Protein AF-A0A1Y3PH38-F1 (afdb_monomer_lite)

Sequence (102 aa):
MSREEKRAFYQRVRKLGYRDFWQAMDELHTRAYQMAAKHYQEAMDIVLTPKQKAAVVAKAEEIRELWDGVSEVSVDTTDVDGHLVDESAVYGVDCRNGRCEF

Organism: NCBI:txid230954

Secondary structure (DSSP, 8-state):
--HHHHHHHHHHHTT--HHHHHHHHHHHHHHHHHHHHHHHHHHHHHHS-HHHHHHHHHHHHHHHHHTS--------S---S-----GGGTTT----TT----

pLDDT: mean 73.31, std 18.51, range [33.19, 93.88]

Radius of gyration: 19.26 Å; chains: 1; bounding box: 34×46×47 Å

Structure (mmCIF, N/CA/C/O backbone):
data_AF-A0A1Y3PH38-F1
#
_entry.id   AF-A0A1Y3PH38-F1
#
loop_
_atom_site.group_PDB
_atom_site.id
_atom_site.type_symbol
_atom_site.label_atom_id
_atom_site.label_alt_id
_atom_site.label_comp_id
_atom_site.label_asym_id
_atom_site.label_entity_id
_atom_site.label_seq_id
_atom_site.pdbx_PDB_ins_code
_atom_site.Cartn_x
_atom_site.Cartn_y
_atom_site.Cartn_z
_atom_site.occupancy
_atom_site.B_iso_or_equiv
_atom_site.auth_seq_id
_atom_site.auth_comp_id
_atom_site.auth_asym_id
_atom_site.auth_atom_id
_atom_site.pdbx_PDB_model_num
ATOM 1 N N . MET A 1 1 ? 8.562 11.669 -0.083 1.00 68.94 1 MET A N 1
ATOM 2 C CA . MET A 1 1 ? 9.535 11.702 -1.194 1.00 68.94 1 MET A CA 1
ATOM 3 C C . MET A 1 1 ? 9.738 13.121 -1.700 1.00 68.94 1 MET A C 1
ATOM 5 O O . MET A 1 1 ? 8.755 13.790 -2.027 1.00 68.94 1 MET A O 1
ATOM 9 N N . SER A 1 2 ? 10.993 13.552 -1.787 1.00 92.06 2 SER A N 1
ATOM 10 C CA . SER A 1 2 ? 11.436 14.803 -2.406 1.00 92.06 2 SER A CA 1
ATOM 11 C C . SER A 1 2 ? 11.256 14.779 -3.933 1.00 92.06 2 SER A C 1
ATOM 13 O O . SER A 1 2 ? 10.971 13.743 -4.541 1.00 92.06 2 SER A O 1
ATOM 15 N N . ARG A 1 3 ? 11.409 15.936 -4.590 1.00 91.50 3 ARG A N 1
ATOM 16 C CA . ARG A 1 3 ? 11.282 16.044 -6.055 1.00 91.50 3 ARG A CA 1
ATOM 17 C C . ARG A 1 3 ? 12.357 15.235 -6.792 1.00 91.50 3 ARG A C 1
ATOM 19 O O . ARG A 1 3 ? 12.073 14.654 -7.838 1.00 91.50 3 ARG A O 1
ATOM 26 N N . GLU A 1 4 ? 13.565 15.192 -6.242 1.00 92.31 4 GLU A N 1
ATOM 27 C CA . GLU A 1 4 ? 14.698 14.450 -6.803 1.00 92.31 4 GLU A CA 1
ATOM 28 C C . GLU A 1 4 ? 14.487 12.942 -6.684 1.00 92.31 4 GLU A C 1
ATOM 30 O O . GLU A 1 4 ? 14.656 12.222 -7.666 1.00 92.31 4 GLU A O 1
ATOM 35 N N . GLU A 1 5 ? 13.994 12.477 -5.534 1.00 87.69 5 GLU A N 1
ATOM 36 C CA . GLU A 1 5 ? 13.649 11.069 -5.311 1.00 87.69 5 GLU A CA 1
ATOM 37 C C . GLU A 1 5 ? 12.558 10.597 -6.275 1.00 87.69 5 GLU A C 1
ATOM 39 O O . GLU A 1 5 ? 12.678 9.529 -6.876 1.00 87.69 5 GLU A O 1
ATOM 44 N N . LYS A 1 6 ? 11.517 11.416 -6.492 1.00 88.94 6 LYS A N 1
ATOM 45 C CA . LYS A 1 6 ? 10.454 11.111 -7.465 1.00 88.94 6 LYS A CA 1
ATOM 46 C C . LYS A 1 6 ? 11.009 10.990 -8.886 1.00 88.94 6 LYS A C 1
ATOM 48 O O . LYS A 1 6 ? 10.630 10.082 -9.624 1.00 88.94 6 LYS A O 1
ATOM 53 N N . ARG A 1 7 ? 11.931 11.879 -9.273 1.00 92.50 7 ARG A N 1
ATOM 54 C CA . ARG A 1 7 ? 12.565 11.854 -10.600 1.00 92.50 7 ARG A CA 1
ATOM 55 C C . ARG A 1 7 ? 13.483 10.642 -10.774 1.00 92.50 7 ARG A C 1
ATOM 57 O O . ARG A 1 7 ? 13.450 10.015 -11.831 1.00 92.50 7 ARG A O 1
ATOM 64 N N . ALA A 1 8 ? 14.275 10.305 -9.759 1.00 91.50 8 ALA A N 1
ATOM 65 C CA . ALA A 1 8 ? 15.155 9.140 -9.773 1.00 91.50 8 ALA A CA 1
ATOM 66 C C . ALA A 1 8 ? 14.358 7.830 -9.846 1.00 91.50 8 ALA A C 1
ATOM 68 O O . ALA A 1 8 ? 14.708 6.937 -10.617 1.00 91.50 8 ALA A O 1
ATOM 69 N N . PHE A 1 9 ? 13.256 7.736 -9.096 1.00 88.50 9 PHE A N 1
ATOM 70 C CA . PHE A 1 9 ? 12.341 6.602 -9.165 1.00 88.50 9 PHE A CA 1
ATOM 71 C C . PHE A 1 9 ? 11.743 6.453 -10.569 1.00 88.50 9 PHE A C 1
ATOM 73 O O . PHE A 1 9 ? 11.881 5.397 -11.180 1.00 88.50 9 PHE A O 1
ATOM 80 N N . TYR A 1 10 ? 11.198 7.534 -11.137 1.00 91.88 10 TYR A N 1
ATOM 81 C CA . TYR A 1 10 ? 10.656 7.533 -12.500 1.00 91.88 10 TYR A CA 1
ATOM 82 C C . TYR A 1 10 ? 11.671 7.048 -13.547 1.00 91.88 10 TYR A C 1
ATOM 84 O O . TYR A 1 10 ? 11.356 6.217 -14.397 1.00 91.88 10 TYR A O 1
ATOM 92 N N . GLN A 1 11 ? 12.915 7.531 -13.476 1.0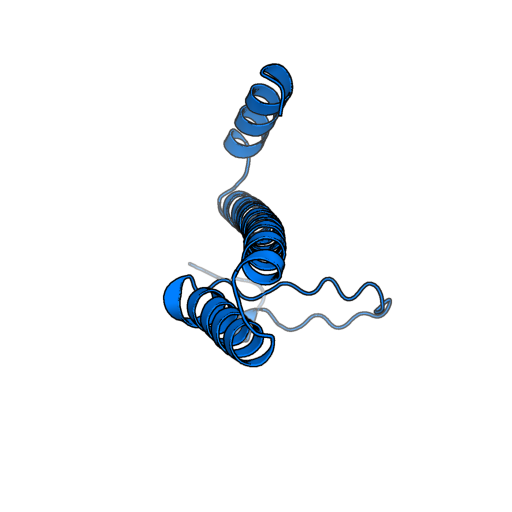0 93.88 11 GLN A N 1
ATOM 93 C CA . GLN A 1 11 ? 13.967 7.102 -14.401 1.00 93.88 11 GLN A CA 1
ATOM 94 C C . GLN A 1 11 ? 14.331 5.624 -14.252 1.00 93.88 11 GLN A C 1
ATOM 96 O O . GLN A 1 11 ? 14.689 4.997 -15.247 1.00 93.88 11 GLN A O 1
ATOM 101 N N . ARG A 1 12 ? 14.268 5.089 -13.029 1.00 90.69 12 ARG A N 1
ATOM 102 C CA . ARG A 1 12 ? 14.541 3.680 -12.739 1.00 90.69 12 ARG A CA 1
ATOM 103 C C . ARG A 1 12 ? 13.450 2.797 -13.331 1.00 90.69 12 ARG A C 1
ATOM 105 O O . ARG A 1 12 ? 13.768 1.927 -14.129 1.00 90.69 12 ARG A O 1
ATOM 112 N N . VAL A 1 13 ? 12.187 3.108 -13.034 1.00 91.25 13 VAL A N 1
ATOM 113 C CA . VAL A 1 13 ? 11.012 2.368 -13.521 1.00 91.25 13 VAL A CA 1
ATOM 114 C C . VAL A 1 13 ? 10.969 2.323 -15.049 1.00 91.25 13 VAL A C 1
ATOM 116 O O . VAL A 1 13 ? 10.744 1.270 -15.628 1.00 91.25 13 VAL A O 1
ATOM 119 N N . ARG A 1 14 ? 11.286 3.436 -15.726 1.00 92.88 14 ARG A N 1
ATOM 120 C CA . ARG A 1 14 ? 11.275 3.507 -17.199 1.00 92.88 14 ARG A CA 1
ATOM 121 C C . ARG A 1 14 ? 12.307 2.600 -17.885 1.00 92.88 14 ARG A C 1
ATOM 123 O O . ARG A 1 14 ? 12.218 2.391 -19.089 1.00 92.88 14 ARG A O 1
ATOM 130 N N . LYS A 1 15 ? 13.333 2.146 -17.163 1.00 93.06 15 LYS A N 1
ATOM 131 C CA . LYS A 1 15 ? 14.391 1.277 -17.698 1.00 93.06 15 LYS A CA 1
ATOM 132 C C . LYS A 1 15 ? 14.147 -0.205 -17.405 1.00 93.06 15 LYS A C 1
ATOM 134 O O . LYS A 1 15 ? 14.935 -1.021 -17.870 1.00 93.06 15 LYS A O 1
ATOM 139 N N . LEU A 1 16 ? 13.122 -0.537 -16.622 1.00 91.94 16 LEU A N 1
ATOM 140 C CA . LEU A 1 16 ? 12.817 -1.916 -16.256 1.00 91.94 16 LEU A CA 1
ATOM 141 C C . LEU A 1 16 ? 12.225 -2.672 -17.448 1.00 91.94 16 LEU A C 1
ATOM 143 O O . LEU A 1 16 ? 11.476 -2.108 -18.248 1.00 91.94 16 LEU A O 1
ATOM 147 N N . GLY A 1 17 ? 12.564 -3.957 -17.550 1.00 91.50 17 GLY A N 1
ATOM 148 C CA . GLY A 1 17 ? 11.834 -4.886 -18.406 1.00 91.50 17 GLY A CA 1
ATOM 149 C C . GLY A 1 17 ? 10.439 -5.166 -17.841 1.00 91.50 17 GLY A C 1
ATOM 150 O O . GLY A 1 17 ? 10.142 -4.821 -16.701 1.00 91.50 17 GLY A O 1
ATOM 151 N N . TYR A 1 18 ? 9.579 -5.817 -18.626 1.00 89.75 18 TYR A N 1
ATOM 152 C CA . TYR A 1 18 ? 8.186 -6.085 -18.244 1.00 89.75 18 TYR A CA 1
ATOM 153 C C . TYR A 1 18 ? 8.049 -6.798 -16.886 1.00 89.75 18 TYR A C 1
ATOM 155 O O . TYR A 1 18 ? 7.264 -6.368 -16.046 1.00 89.75 18 TYR A O 1
ATOM 163 N N . ARG A 1 19 ? 8.844 -7.851 -16.648 1.00 90.12 19 ARG A N 1
ATOM 164 C CA . ARG A 1 19 ? 8.805 -8.617 -15.392 1.00 90.12 19 ARG A CA 1
ATOM 165 C C . ARG A 1 19 ? 9.248 -7.774 -14.197 1.00 90.12 19 ARG A C 1
ATOM 167 O O . ARG A 1 19 ? 8.531 -7.683 -13.208 1.00 90.12 19 ARG A O 1
ATOM 174 N N . ASP A 1 20 ? 10.396 -7.115 -14.323 1.00 88.19 20 ASP A N 1
ATOM 175 C CA . ASP A 1 20 ? 10.969 -6.313 -13.238 1.00 88.19 20 ASP A CA 1
ATOM 176 C C . ASP A 1 20 ? 10.103 -5.081 -12.929 1.00 88.19 20 ASP A C 1
ATOM 178 O O . ASP A 1 20 ? 10.058 -4.615 -11.792 1.00 88.19 20 ASP A O 1
ATOM 182 N N . PHE A 1 21 ? 9.392 -4.554 -13.933 1.00 90.12 21 PHE A N 1
ATOM 183 C CA . PHE A 1 21 ? 8.410 -3.490 -13.749 1.00 90.12 21 PHE A CA 1
ATOM 184 C C . PHE A 1 21 ? 7.277 -3.941 -12.829 1.00 90.12 21 PHE A C 1
ATOM 186 O O . PHE A 1 21 ? 6.998 -3.257 -11.847 1.00 90.12 21 PHE A O 1
ATOM 193 N N . TRP A 1 22 ? 6.649 -5.081 -13.125 1.00 86.88 22 TRP A N 1
ATOM 194 C CA . TRP A 1 22 ? 5.540 -5.580 -12.314 1.00 86.88 22 TRP A CA 1
ATOM 195 C C . TRP A 1 22 ? 5.989 -5.961 -10.908 1.00 86.88 22 TRP A C 1
ATOM 197 O O . TRP A 1 22 ? 5.353 -5.528 -9.957 1.00 86.88 22 TRP A O 1
ATOM 207 N N . GLN A 1 23 ? 7.157 -6.588 -10.756 1.00 86.38 23 GLN A N 1
ATOM 208 C CA . GLN A 1 23 ? 7.734 -6.842 -9.434 1.00 86.38 23 GLN A CA 1
ATOM 209 C C . GLN A 1 23 ? 7.939 -5.546 -8.627 1.00 86.38 23 GLN A C 1
ATOM 211 O O . GLN A 1 23 ? 7.571 -5.464 -7.456 1.00 86.38 23 GLN A O 1
ATOM 216 N N . ALA A 1 24 ? 8.478 -4.493 -9.252 1.00 86.25 24 ALA A N 1
ATOM 217 C CA . ALA A 1 24 ? 8.639 -3.198 -8.592 1.00 86.25 24 ALA A CA 1
ATOM 218 C C . ALA A 1 24 ? 7.292 -2.544 -8.233 1.00 86.25 24 ALA A C 1
ATOM 220 O O . ALA A 1 24 ? 7.203 -1.817 -7.238 1.00 86.25 24 ALA A O 1
ATOM 221 N N . MET A 1 25 ? 6.246 -2.780 -9.030 1.00 87.44 25 MET A N 1
ATOM 222 C CA . MET A 1 25 ? 4.891 -2.340 -8.708 1.00 87.44 25 MET A CA 1
ATOM 223 C C . MET A 1 25 ? 4.313 -3.137 -7.539 1.00 87.44 25 MET A C 1
ATOM 225 O O . MET A 1 25 ? 3.746 -2.520 -6.644 1.00 87.44 25 MET A O 1
ATOM 229 N N . ASP A 1 26 ? 4.490 -4.452 -7.488 1.00 84.44 26 ASP A N 1
ATOM 230 C CA . ASP A 1 26 ? 4.012 -5.295 -6.385 1.00 84.44 26 ASP A CA 1
ATOM 231 C C . ASP A 1 26 ? 4.646 -4.875 -5.053 1.0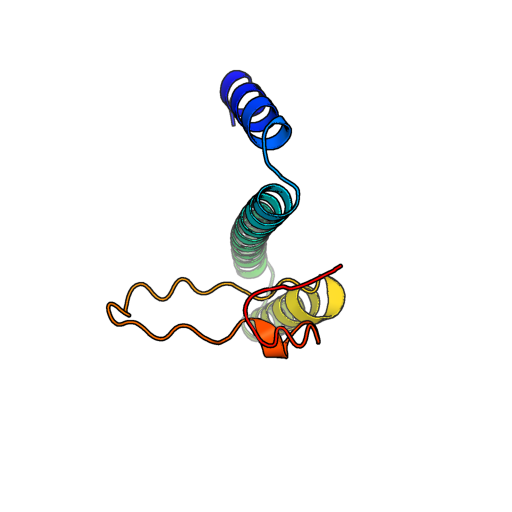0 84.44 26 ASP A C 1
ATOM 233 O O . ASP A 1 26 ? 3.955 -4.697 -4.045 1.00 84.44 26 ASP A O 1
ATOM 237 N N . GLU A 1 27 ? 5.951 -4.588 -5.052 1.00 85.00 27 GLU A N 1
ATOM 238 C CA . GLU A 1 27 ? 6.645 -4.025 -3.889 1.00 85.00 27 GLU A CA 1
ATOM 239 C C . GLU A 1 27 ? 6.071 -2.664 -3.462 1.00 85.00 27 GLU A C 1
ATOM 241 O O . GLU A 1 27 ? 5.898 -2.393 -2.268 1.00 85.00 27 GLU A O 1
ATOM 246 N N . LEU A 1 28 ? 5.785 -1.781 -4.427 1.00 86.56 28 LEU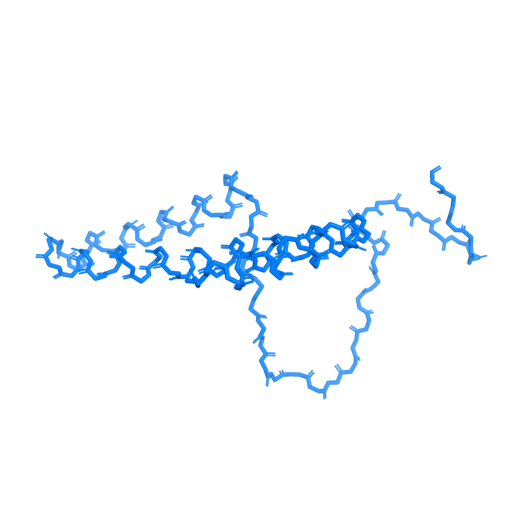 A N 1
ATOM 247 C CA . LEU A 1 28 ? 5.209 -0.464 -4.157 1.00 86.56 28 LEU A CA 1
ATOM 248 C C . LEU A 1 28 ? 3.811 -0.593 -3.539 1.00 86.56 28 LEU A C 1
ATOM 250 O O . LEU A 1 28 ? 3.529 0.067 -2.536 1.00 86.56 28 LEU A O 1
ATOM 254 N N . HIS A 1 29 ? 2.957 -1.439 -4.117 1.00 83.75 29 HIS A N 1
ATOM 255 C CA . HIS A 1 29 ? 1.610 -1.691 -3.616 1.00 83.75 29 HIS A CA 1
ATOM 256 C C . HIS A 1 29 ? 1.660 -2.297 -2.216 1.00 83.75 29 HIS A C 1
ATOM 258 O O . HIS A 1 29 ? 0.983 -1.799 -1.321 1.00 83.75 29 HIS A O 1
ATOM 264 N N . THR A 1 30 ? 2.541 -3.270 -1.976 1.00 82.94 30 THR A N 1
ATOM 265 C CA . THR A 1 30 ? 2.731 -3.881 -0.652 1.00 82.94 30 THR A CA 1
ATOM 266 C C . THR A 1 30 ? 3.051 -2.827 0.411 1.00 82.94 30 THR A C 1
ATOM 268 O O . THR A 1 30 ? 2.390 -2.755 1.449 1.00 82.94 30 THR A O 1
ATOM 271 N N . ARG A 1 31 ? 4.006 -1.929 0.134 1.00 85.06 31 ARG A N 1
ATOM 272 C CA . ARG A 1 31 ? 4.349 -0.823 1.048 1.00 85.06 31 ARG A CA 1
ATOM 273 C C . ARG A 1 31 ? 3.186 0.146 1.251 1.00 85.06 31 ARG A C 1
ATOM 275 O O . ARG A 1 31 ? 2.992 0.646 2.359 1.00 85.06 31 ARG A O 1
ATOM 282 N N . ALA A 1 32 ? 2.419 0.425 0.198 1.00 85.75 32 ALA A N 1
ATOM 283 C CA . ALA A 1 32 ? 1.244 1.283 0.286 1.00 85.75 32 ALA A CA 1
ATOM 284 C C . ALA A 1 32 ? 0.164 0.665 1.188 1.00 85.75 32 ALA A C 1
ATOM 286 O O . ALA A 1 32 ? -0.357 1.365 2.056 1.00 85.75 32 ALA A O 1
ATOM 287 N N . TYR A 1 33 ? -0.109 -0.638 1.062 1.00 83.56 33 TYR A N 1
ATOM 288 C CA . TYR A 1 33 ? -1.048 -1.346 1.936 1.00 83.56 33 TYR A CA 1
ATOM 289 C C . TYR A 1 33 ? -0.583 -1.373 3.388 1.00 83.56 33 TYR A C 1
ATOM 291 O O . TYR A 1 33 ? -1.387 -1.116 4.278 1.00 83.56 33 TYR A O 1
ATOM 299 N N . GLN A 1 34 ? 0.704 -1.608 3.648 1.00 85.19 34 GLN A N 1
ATOM 300 C CA . GLN A 1 34 ? 1.249 -1.567 5.010 1.00 85.19 34 GLN A CA 1
ATOM 301 C C . GLN A 1 34 ? 1.064 -0.185 5.656 1.00 85.19 34 GLN A C 1
ATOM 303 O O . GLN A 1 34 ? 0.635 -0.074 6.807 1.00 85.19 34 GLN A O 1
ATOM 308 N N . MET A 1 35 ? 1.329 0.885 4.902 1.00 88.25 35 MET A N 1
ATOM 309 C CA . MET A 1 35 ? 1.102 2.256 5.369 1.00 88.25 35 MET A CA 1
ATOM 310 C C . MET A 1 35 ? -0.384 2.560 5.577 1.00 88.25 35 MET A C 1
ATOM 312 O O . MET A 1 35 ? -0.750 3.168 6.582 1.00 88.25 35 MET A O 1
ATOM 316 N N . ALA A 1 36 ? -1.247 2.116 4.663 1.00 84.12 36 ALA A N 1
ATOM 317 C CA . ALA A 1 36 ? -2.691 2.256 4.793 1.00 84.12 36 ALA A CA 1
ATOM 318 C C . ALA A 1 36 ? -3.206 1.529 6.044 1.00 84.12 36 ALA A C 1
ATOM 320 O O . ALA A 1 36 ? -3.908 2.132 6.854 1.00 84.12 36 ALA A O 1
ATOM 321 N N . ALA A 1 37 ? -2.795 0.277 6.255 1.00 84.94 37 ALA A N 1
ATOM 322 C CA . ALA A 1 37 ? -3.148 -0.513 7.429 1.00 84.94 37 ALA A CA 1
ATOM 323 C C . ALA A 1 37 ? -2.760 0.208 8.724 1.00 84.94 37 ALA A C 1
ATOM 325 O O . ALA A 1 37 ? -3.586 0.314 9.629 1.00 84.94 37 ALA A O 1
ATOM 326 N N . LYS A 1 38 ? -1.557 0.792 8.780 1.00 86.81 38 LYS A N 1
ATOM 327 C CA . LYS A 1 38 ? -1.123 1.611 9.916 1.00 86.81 38 LYS A CA 1
ATOM 328 C C . LYS A 1 38 ? -2.054 2.805 10.152 1.00 86.81 38 LYS A C 1
ATOM 330 O O . LYS A 1 38 ? -2.532 2.993 11.267 1.00 86.81 38 LYS A O 1
ATOM 335 N N . HIS A 1 39 ? -2.353 3.585 9.113 1.00 86.62 39 HIS A N 1
ATOM 336 C CA . HIS A 1 39 ? -3.218 4.762 9.236 1.00 86.62 39 HIS A CA 1
ATOM 337 C C . HIS A 1 39 ? -4.641 4.412 9.676 1.00 86.62 39 HIS A C 1
ATOM 339 O O . HIS A 1 39 ? -5.208 5.091 10.532 1.00 86.62 39 HIS A O 1
ATOM 345 N N . TYR A 1 40 ? -5.221 3.343 9.129 1.00 84.69 40 TYR A N 1
ATOM 346 C CA . TYR A 1 40 ? -6.550 2.915 9.546 1.00 84.69 40 TYR A CA 1
ATOM 347 C C . TYR A 1 40 ? -6.530 2.290 10.943 1.00 84.69 40 TYR A C 1
ATOM 349 O O . TYR A 1 40 ? -7.464 2.529 11.694 1.00 84.69 40 TYR A O 1
ATOM 357 N N . GLN A 1 41 ? -5.483 1.566 11.351 1.00 85.38 41 GLN A N 1
ATOM 358 C CA . GLN A 1 41 ? -5.334 1.101 12.738 1.00 85.38 41 GLN A CA 1
ATOM 359 C C . GLN A 1 41 ? -5.296 2.264 13.731 1.00 85.38 41 GLN A C 1
ATOM 361 O O . GLN A 1 41 ? -6.056 2.237 14.698 1.00 85.38 41 GLN A O 1
ATOM 366 N N . GLU A 1 42 ? -4.495 3.296 13.453 1.00 85.88 42 GLU A N 1
ATOM 367 C CA . GLU A 1 42 ? -4.419 4.516 14.268 1.00 85.88 42 GLU A CA 1
ATOM 368 C C . GLU A 1 42 ? -5.780 5.229 14.347 1.00 85.88 42 GLU A C 1
ATOM 370 O O . GLU A 1 42 ? -6.217 5.625 15.426 1.00 85.88 42 GLU A O 1
ATOM 375 N N . ALA A 1 43 ? -6.497 5.347 13.224 1.00 85.62 43 ALA A N 1
ATOM 376 C CA . ALA A 1 43 ? -7.833 5.944 13.201 1.00 85.62 43 ALA A CA 1
ATOM 377 C C . ALA A 1 43 ? -8.876 5.091 13.948 1.00 85.62 43 ALA A C 1
ATOM 379 O O . ALA A 1 43 ? -9.732 5.622 14.660 1.00 85.62 43 ALA A O 1
ATOM 380 N N . MET A 1 44 ? -8.805 3.766 13.805 1.00 85.56 44 MET A N 1
ATOM 381 C CA . MET A 1 44 ? -9.706 2.828 14.470 1.00 85.56 44 MET A CA 1
ATOM 382 C C . MET A 1 44 ? -9.533 2.851 15.988 1.00 85.56 44 MET A C 1
ATOM 384 O O . MET A 1 44 ? -10.534 2.758 16.690 1.00 85.56 44 MET A O 1
ATOM 388 N N . ASP A 1 45 ? -8.312 3.021 16.495 1.00 83.62 45 ASP A N 1
ATOM 389 C CA . ASP A 1 45 ? -8.051 3.097 17.939 1.00 83.62 45 ASP A CA 1
ATOM 390 C C . ASP A 1 45 ? -8.686 4.319 18.615 1.00 83.62 45 ASP A C 1
ATOM 392 O O . ASP A 1 45 ? -8.959 4.290 19.814 1.00 83.62 45 ASP A O 1
ATOM 396 N N . ILE A 1 46 ? -8.966 5.380 17.854 1.00 82.88 46 ILE A N 1
ATOM 397 C CA . ILE A 1 46 ? -9.624 6.589 18.364 1.00 82.88 46 ILE A CA 1
ATOM 398 C C . ILE A 1 46 ? -11.150 6.431 18.373 1.00 82.88 46 ILE A C 1
ATOM 400 O O . ILE A 1 46 ? -11.821 6.931 19.275 1.00 82.88 46 ILE A O 1
ATOM 404 N N . VAL A 1 47 ? -11.710 5.781 17.347 1.00 83.69 47 VAL A N 1
ATOM 405 C CA . VAL A 1 47 ? -13.151 5.852 17.042 1.00 83.69 47 VAL A CA 1
ATOM 406 C C . VAL A 1 47 ? -13.903 4.561 17.373 1.00 83.69 47 VAL A C 1
ATOM 408 O O . VAL A 1 47 ? -15.089 4.611 17.698 1.00 83.69 47 VAL A O 1
ATOM 411 N N . LEU A 1 48 ? -13.258 3.397 17.266 1.00 86.94 48 LEU A N 1
ATOM 412 C CA . LEU A 1 48 ? -13.936 2.102 17.288 1.00 86.94 48 LEU A CA 1
ATOM 413 C C . LEU A 1 48 ? -13.721 1.326 18.584 1.00 86.94 48 LEU A C 1
ATOM 415 O O . LEU A 1 48 ? -12.702 1.421 19.261 1.00 86.94 48 LEU A O 1
ATOM 419 N N . THR A 1 49 ? -14.687 0.457 18.881 1.00 87.44 49 THR A N 1
ATOM 420 C CA . THR A 1 49 ? -14.508 -0.575 19.905 1.00 87.44 49 THR A CA 1
ATOM 421 C C . THR A 1 49 ? -13.594 -1.700 19.392 1.00 87.44 49 THR A C 1
ATOM 423 O O . THR A 1 49 ? -13.577 -1.978 18.186 1.00 87.44 49 THR A O 1
ATOM 426 N N . PRO A 1 50 ? -12.894 -2.439 20.276 1.00 84.88 50 PRO A N 1
ATOM 427 C CA . PRO A 1 50 ? -11.967 -3.501 19.866 1.00 84.88 50 PRO A CA 1
ATOM 428 C C . PRO A 1 50 ? -12.592 -4.577 18.962 1.00 84.88 50 PRO A C 1
ATOM 430 O O . PRO A 1 50 ? -11.956 -5.061 18.028 1.00 84.88 50 PRO A O 1
ATOM 433 N N . LYS A 1 51 ? -13.870 -4.917 19.186 1.00 84.88 51 LYS A N 1
ATOM 434 C CA . LYS A 1 51 ? -14.600 -5.904 18.373 1.00 84.88 51 LYS A CA 1
ATOM 435 C C . LYS A 1 51 ? -14.846 -5.414 16.942 1.00 84.88 51 LYS A C 1
ATOM 437 O O . LYS A 1 51 ? -14.757 -6.195 16.001 1.00 84.88 51 LYS A O 1
ATOM 442 N N . GLN A 1 52 ? -15.155 -4.128 16.776 1.00 86.31 52 GLN A N 1
ATOM 443 C CA . GLN A 1 52 ? -15.353 -3.523 15.457 1.00 86.31 52 GLN A CA 1
ATOM 444 C C . GLN A 1 52 ? -14.024 -3.365 14.718 1.00 86.31 52 GLN A C 1
ATOM 446 O O . GLN A 1 52 ? -13.973 -3.636 13.522 1.00 86.31 52 GLN A O 1
ATOM 451 N N . LYS A 1 53 ? -12.942 -3.024 15.432 1.00 84.88 53 LYS A N 1
ATOM 452 C CA . LYS A 1 53 ? -11.587 -2.974 14.866 1.00 84.88 53 LYS A CA 1
ATOM 453 C C . LYS A 1 53 ? -11.195 -4.313 14.231 1.00 84.88 53 LYS A C 1
ATOM 455 O O . LYS A 1 53 ? -10.780 -4.336 13.079 1.00 84.88 53 LYS A O 1
ATOM 460 N N . ALA A 1 54 ? -11.406 -5.426 14.938 1.00 84.19 54 ALA A N 1
ATOM 461 C CA . ALA A 1 54 ? -11.103 -6.763 14.417 1.00 84.19 54 ALA A CA 1
ATOM 462 C C . ALA A 1 54 ? -11.894 -7.102 13.138 1.00 84.19 54 ALA A C 1
ATOM 464 O O . ALA A 1 54 ? -11.334 -7.647 12.192 1.00 84.19 54 ALA A O 1
ATOM 465 N N . ALA A 1 55 ? -13.178 -6.731 13.079 1.00 85.75 55 ALA A N 1
ATOM 466 C CA . ALA A 1 55 ? -14.007 -6.962 11.896 1.00 85.75 55 ALA A CA 1
ATOM 467 C C . ALA A 1 55 ? -13.545 -6.141 10.677 1.00 85.75 55 ALA A C 1
ATOM 469 O O . ALA A 1 55 ? -13.585 -6.635 9.551 1.00 85.75 55 ALA A O 1
ATOM 470 N N . VAL A 1 56 ? -13.095 -4.901 10.894 1.00 84.06 56 VAL A N 1
ATOM 471 C CA . VAL A 1 56 ? -12.573 -4.039 9.822 1.00 84.06 56 VAL A CA 1
ATOM 472 C C . VAL A 1 56 ? -11.224 -4.544 9.313 1.00 84.06 56 VAL A C 1
ATOM 474 O O . VAL A 1 56 ? -11.020 -4.563 8.103 1.00 84.06 56 VAL A O 1
ATOM 477 N N . VAL A 1 57 ? -10.332 -5.003 10.199 1.00 84.69 57 VAL A N 1
ATOM 478 C CA . VAL A 1 57 ? -9.036 -5.586 9.803 1.00 84.69 57 VAL A CA 1
ATOM 479 C C . VAL A 1 57 ? -9.236 -6.838 8.948 1.00 84.69 57 VAL A C 1
ATOM 481 O O . VAL A 1 57 ? -8.709 -6.893 7.843 1.00 84.69 57 VAL A O 1
ATOM 484 N N . ALA A 1 58 ? -10.086 -7.772 9.384 1.00 85.06 58 ALA A N 1
ATOM 485 C CA . ALA A 1 58 ? -10.381 -8.982 8.613 1.00 85.06 58 ALA A CA 1
ATOM 486 C C . ALA A 1 58 ? -10.968 -8.665 7.224 1.00 85.06 58 ALA A C 1
ATOM 488 O O . ALA A 1 58 ? -10.633 -9.306 6.231 1.00 85.06 58 ALA A O 1
ATOM 489 N N . LYS A 1 59 ? -11.830 -7.641 7.125 1.00 83.56 59 LYS A N 1
ATOM 490 C CA . LYS A 1 59 ? -12.388 -7.222 5.832 1.00 83.56 59 LYS A CA 1
ATOM 491 C C . LYS A 1 59 ? -11.347 -6.533 4.943 1.00 83.56 59 LYS A C 1
ATOM 493 O O . LYS A 1 59 ? -11.418 -6.666 3.727 1.00 83.56 59 LYS A O 1
ATOM 498 N N . ALA A 1 60 ? -10.398 -5.801 5.524 1.00 82.44 60 ALA A N 1
ATOM 499 C CA . ALA A 1 60 ? -9.313 -5.176 4.775 1.00 82.44 60 ALA A CA 1
ATOM 500 C C . ALA A 1 60 ? -8.359 -6.220 4.167 1.00 82.44 60 ALA A C 1
ATOM 502 O O . ALA A 1 60 ? -7.942 -6.055 3.023 1.00 82.44 60 ALA A O 1
ATOM 503 N N . GLU A 1 61 ? -8.068 -7.302 4.895 1.00 80.25 61 GLU A N 1
ATOM 504 C CA . GLU A 1 61 ? -7.300 -8.450 4.386 1.00 80.25 61 GLU A CA 1
ATOM 505 C C . GLU A 1 61 ? -8.031 -9.132 3.221 1.00 80.25 61 GLU A C 1
ATOM 507 O O . GLU A 1 61 ? -7.451 -9.335 2.156 1.00 80.25 61 GLU A O 1
ATOM 512 N N . GLU A 1 62 ? -9.335 -9.373 3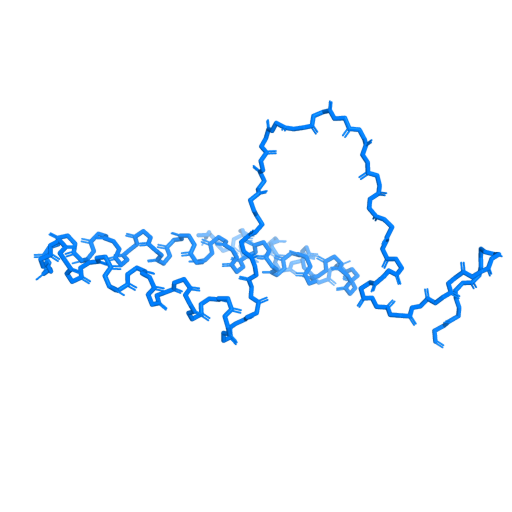.374 1.00 81.12 62 GLU A N 1
ATOM 513 C CA . GLU A 1 62 ? -10.175 -9.964 2.328 1.00 81.12 62 GLU A CA 1
ATOM 514 C C . GLU A 1 62 ? -10.224 -9.109 1.052 1.00 81.12 62 GLU A C 1
ATOM 516 O O . GLU A 1 62 ? -10.134 -9.647 -0.047 1.00 81.12 62 GLU A O 1
ATOM 521 N N . ILE A 1 63 ? -10.345 -7.781 1.173 1.00 81.75 63 ILE A N 1
ATOM 522 C CA . ILE A 1 63 ? -10.327 -6.875 0.012 1.00 81.75 63 ILE A CA 1
ATOM 523 C C . ILE A 1 63 ? -8.970 -6.953 -0.695 1.00 81.75 63 ILE A C 1
ATOM 525 O O . ILE A 1 63 ? -8.920 -7.114 -1.912 1.00 81.75 63 ILE A O 1
ATOM 529 N N . ARG A 1 64 ? -7.872 -6.897 0.062 1.00 73.50 64 ARG A N 1
ATOM 530 C CA . ARG A 1 64 ? -6.516 -6.947 -0.497 1.00 73.50 64 ARG A CA 1
ATOM 531 C C . ARG A 1 64 ? -6.277 -8.230 -1.302 1.00 73.50 64 ARG A C 1
ATOM 533 O O . ARG A 1 64 ? -5.740 -8.174 -2.405 1.00 73.50 64 ARG A O 1
ATOM 540 N N . GLU A 1 65 ? -6.698 -9.373 -0.773 1.00 76.94 65 GLU A N 1
ATOM 541 C CA . GLU A 1 65 ? -6.455 -10.671 -1.409 1.00 76.94 65 GLU A CA 1
ATOM 542 C C . GLU A 1 65 ? -7.450 -10.973 -2.535 1.00 76.94 65 GLU A C 1
ATOM 544 O O . GLU A 1 65 ? -7.043 -11.374 -3.624 1.00 76.94 65 GLU A O 1
ATOM 549 N N . LEU A 1 66 ? -8.751 -10.769 -2.305 1.00 76.12 66 LEU A N 1
ATOM 550 C CA . LEU A 1 66 ? -9.785 -11.163 -3.266 1.00 76.12 66 LEU A CA 1
ATOM 551 C C . LEU A 1 66 ? -10.021 -10.128 -4.363 1.00 76.12 66 LEU A C 1
ATOM 553 O O . LEU A 1 66 ? -10.406 -10.505 -5.469 1.00 76.12 66 LEU A O 1
ATOM 557 N N . TRP A 1 67 ? -9.887 -8.836 -4.057 1.00 70.69 67 TRP A N 1
ATOM 558 C CA . TRP A 1 67 ? -10.262 -7.778 -5.000 1.00 70.69 67 TRP A CA 1
ATOM 559 C C . TRP A 1 67 ? -9.050 -7.277 -5.767 1.00 70.69 67 TRP A C 1
ATOM 561 O O . TRP A 1 67 ? -9.127 -7.113 -6.982 1.00 70.69 67 TRP A O 1
ATOM 571 N N . ASP A 1 68 ? -7.936 -7.080 -5.066 1.00 66.75 68 ASP A N 1
ATOM 572 C CA . ASP A 1 68 ? -6.729 -6.520 -5.668 1.00 66.75 68 ASP A CA 1
ATOM 573 C C . ASP A 1 68 ? -5.759 -7.611 -6.156 1.00 66.75 68 ASP A C 1
ATOM 575 O O . ASP A 1 68 ? -4.852 -7.321 -6.935 1.00 66.75 68 ASP A O 1
ATOM 579 N N . GLY A 1 69 ? -5.963 -8.873 -5.748 1.00 66.94 69 GLY A N 1
ATOM 580 C CA . GLY A 1 69 ? -5.128 -10.007 -6.157 1.00 66.94 69 GLY A CA 1
ATOM 581 C C . GLY A 1 69 ? -3.686 -9.912 -5.652 1.00 66.94 69 GLY A C 1
ATOM 582 O O . GLY A 1 69 ? -2.799 -10.572 -6.191 1.00 66.94 69 GLY A O 1
ATOM 583 N N . VAL A 1 70 ? -3.441 -9.071 -4.642 1.00 66.56 70 VAL A N 1
ATOM 584 C CA . VAL A 1 70 ? -2.114 -8.825 -4.079 1.00 66.56 70 VAL A CA 1
ATOM 585 C C . VAL A 1 70 ? -1.943 -9.705 -2.850 1.00 66.56 70 VAL A C 1
ATOM 587 O O . VAL A 1 70 ? -2.406 -9.380 -1.755 1.00 66.56 70 VAL A O 1
ATOM 590 N N . SER A 1 71 ? -1.252 -10.825 -3.034 1.00 61.19 71 SER A N 1
ATOM 591 C CA . SER A 1 71 ? -0.798 -11.664 -1.929 1.00 61.19 71 SER A CA 1
ATOM 592 C C . SER A 1 71 ? 0.254 -10.907 -1.122 1.00 61.19 71 SER A C 1
ATOM 594 O O . SER A 1 71 ? 1.179 -10.318 -1.687 1.00 61.19 71 SER A O 1
ATOM 596 N N . GLU A 1 72 ? 0.154 -10.935 0.204 1.00 60.12 72 GLU A N 1
ATOM 597 C CA . GLU A 1 72 ? 1.231 -10.427 1.046 1.00 60.12 72 GLU A CA 1
ATOM 598 C C . GLU A 1 72 ? 2.472 -11.300 0.850 1.00 60.12 72 GLU A C 1
ATOM 600 O O . GLU A 1 72 ? 2.508 -12.461 1.254 1.00 60.12 72 GLU A O 1
ATOM 605 N N . VAL A 1 73 ? 3.499 -10.743 0.209 1.00 55.72 73 VAL A N 1
ATOM 606 C CA . VAL A 1 73 ? 4.819 -11.369 0.174 1.00 55.72 73 VAL A CA 1
ATOM 607 C C . VAL A 1 73 ? 5.426 -11.189 1.561 1.00 55.72 73 VAL A C 1
ATOM 609 O O . VAL A 1 73 ? 6.080 -10.183 1.849 1.00 55.72 73 VAL A O 1
ATOM 612 N N . SER A 1 74 ? 5.182 -12.153 2.450 1.00 42.19 74 SER A N 1
ATOM 613 C CA . SER A 1 74 ? 5.949 -12.275 3.682 1.00 42.19 74 SER A CA 1
ATOM 614 C C . SER A 1 74 ? 7.384 -12.619 3.290 1.00 42.19 74 SER A C 1
ATOM 616 O O . SER A 1 74 ? 7.680 -13.748 2.899 1.00 42.19 74 SER A O 1
ATOM 618 N N . VAL A 1 75 ? 8.289 -11.646 3.356 1.00 42.72 75 VAL A N 1
ATOM 619 C CA . VAL A 1 75 ? 9.721 -11.950 3.340 1.00 42.72 75 VAL A CA 1
ATOM 620 C C . VAL A 1 75 ? 10.040 -12.505 4.720 1.00 42.72 75 VAL A C 1
ATOM 622 O O . VAL A 1 75 ? 10.415 -11.764 5.626 1.00 42.72 75 VAL A O 1
ATOM 625 N N . ASP A 1 76 ? 9.796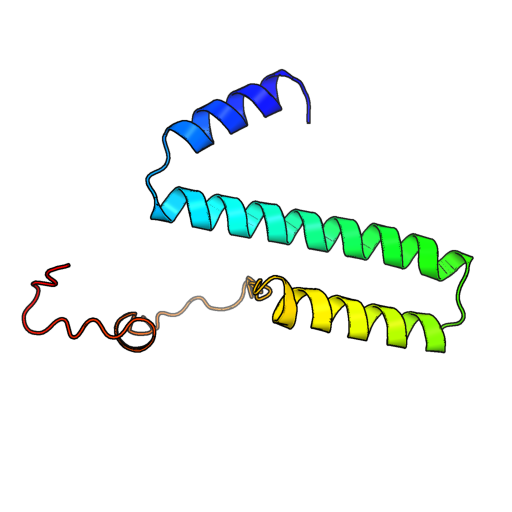 -13.801 4.896 1.00 34.06 76 ASP A N 1
ATOM 626 C CA . ASP A 1 76 ? 10.244 -14.521 6.074 1.00 34.06 76 ASP A CA 1
ATOM 627 C C . ASP A 1 76 ? 11.775 -14.528 6.010 1.00 34.06 76 ASP A C 1
ATOM 629 O O . ASP A 1 76 ? 12.389 -15.175 5.162 1.00 34.06 76 ASP A O 1
ATOM 633 N N . THR A 1 77 ? 12.428 -13.702 6.827 1.00 39.94 77 THR A N 1
ATOM 634 C CA . THR A 1 77 ? 13.895 -13.571 6.854 1.00 39.94 77 THR A CA 1
ATOM 635 C C . THR A 1 77 ? 14.561 -14.743 7.580 1.00 39.94 77 THR A C 1
ATOM 637 O O . THR A 1 77 ? 15.552 -14.565 8.288 1.00 39.94 77 THR A O 1
ATOM 640 N N . THR A 1 78 ? 14.021 -15.944 7.409 1.00 39.62 78 THR A N 1
ATOM 641 C CA . THR A 1 78 ? 14.566 -17.206 7.898 1.00 39.62 78 THR A CA 1
ATOM 642 C C . THR A 1 78 ? 14.257 -18.293 6.883 1.00 39.62 78 THR A C 1
ATOM 644 O O . THR A 1 78 ? 13.360 -19.084 7.106 1.00 39.62 78 THR A O 1
ATOM 647 N N . ASP A 1 79 ? 14.984 -18.314 5.767 1.00 33.19 79 ASP A N 1
ATOM 648 C CA . ASP A 1 79 ? 15.373 -19.574 5.128 1.00 33.19 79 ASP A CA 1
ATOM 649 C C . ASP A 1 79 ? 16.568 -19.339 4.201 1.00 33.19 79 ASP A C 1
ATOM 651 O O . ASP A 1 79 ? 16.479 -18.973 3.029 1.00 33.19 79 ASP A O 1
ATOM 655 N N . VAL A 1 80 ? 17.743 -19.531 4.798 1.00 44.72 80 VAL A N 1
ATOM 656 C CA . VAL A 1 80 ? 18.958 -19.921 4.094 1.00 44.72 80 VAL A CA 1
ATOM 657 C C . VAL A 1 80 ? 18.868 -21.435 3.914 1.00 44.72 80 VAL A C 1
ATOM 659 O O . VAL A 1 80 ? 19.480 -22.159 4.686 1.00 44.72 80 VAL A O 1
ATOM 662 N N . ASP A 1 81 ? 18.083 -21.919 2.952 1.00 37.69 81 ASP A N 1
ATOM 663 C CA . ASP A 1 81 ? 18.441 -23.123 2.194 1.00 37.69 81 ASP A CA 1
ATOM 664 C C . ASP A 1 81 ? 17.569 -23.283 0.944 1.00 37.69 81 ASP A C 1
ATOM 666 O O . ASP A 1 81 ? 16.388 -22.945 0.921 1.00 37.69 81 ASP A O 1
ATOM 670 N N . GLY A 1 82 ? 18.183 -23.758 -0.133 1.00 43.44 82 GLY A N 1
ATOM 671 C CA . GLY A 1 82 ? 17.594 -23.765 -1.463 1.00 43.44 82 GLY A CA 1
ATOM 672 C C . GLY A 1 82 ? 16.456 -24.771 -1.637 1.00 43.44 82 GLY A C 1
ATOM 673 O O . GLY A 1 82 ? 16.652 -25.980 -1.534 1.00 43.44 82 GLY A O 1
ATOM 674 N N . HIS A 1 83 ? 15.302 -24.290 -2.093 1.00 37.03 83 HIS A N 1
ATOM 675 C CA . HIS A 1 83 ? 14.426 -25.106 -2.925 1.00 37.03 83 HIS A CA 1
ATOM 676 C C . HIS A 1 83 ? 13.811 -24.255 -4.035 1.00 37.03 83 HIS A C 1
ATOM 678 O O . HIS A 1 83 ? 12.950 -23.411 -3.806 1.00 37.03 83 HIS A O 1
ATOM 684 N N . LEU A 1 84 ? 14.317 -24.459 -5.253 1.00 42.91 84 LEU A N 1
ATOM 685 C CA . LEU A 1 84 ? 13.744 -23.926 -6.482 1.00 42.91 84 LEU A CA 1
ATOM 686 C C . LEU A 1 84 ? 12.362 -24.559 -6.654 1.00 42.91 84 LEU A C 1
ATOM 688 O O . LEU A 1 84 ? 12.258 -25.718 -7.054 1.00 42.91 84 LEU A O 1
ATOM 692 N N . VAL A 1 85 ? 11.308 -23.820 -6.317 1.00 46.34 85 VAL A N 1
ATOM 693 C CA . VAL A 1 85 ? 9.954 -24.212 -6.698 1.00 46.34 85 VAL A CA 1
ATOM 694 C C . VAL A 1 85 ? 9.848 -23.984 -8.202 1.00 46.34 85 VAL A C 1
ATOM 696 O O . VAL A 1 85 ? 10.012 -22.867 -8.685 1.00 46.34 85 VAL A O 1
ATOM 699 N N . ASP A 1 86 ? 9.666 -25.081 -8.928 1.00 44.44 86 ASP A N 1
ATOM 700 C CA . ASP A 1 86 ? 9.538 -25.147 -10.380 1.00 44.44 86 ASP A CA 1
ATOM 701 C C . ASP A 1 86 ? 8.416 -24.211 -10.876 1.00 44.44 86 ASP A C 1
ATOM 703 O O . ASP A 1 86 ? 7.228 -24.455 -10.652 1.00 44.44 86 ASP A O 1
ATOM 707 N N . GLU A 1 87 ? 8.809 -23.114 -11.535 1.00 47.16 87 GLU A N 1
ATOM 708 C CA . GLU A 1 87 ? 7.935 -22.066 -12.091 1.00 47.16 87 GLU A CA 1
ATOM 709 C C . GLU A 1 87 ? 6.970 -22.582 -13.185 1.00 47.16 87 GLU A C 1
ATOM 711 O O . GLU A 1 87 ? 6.065 -21.853 -13.594 1.00 47.16 87 GLU A O 1
ATOM 716 N N . SER A 1 88 ? 7.108 -23.831 -13.654 1.00 46.88 88 SER A N 1
ATOM 717 C CA . SER A 1 88 ? 6.312 -24.389 -14.762 1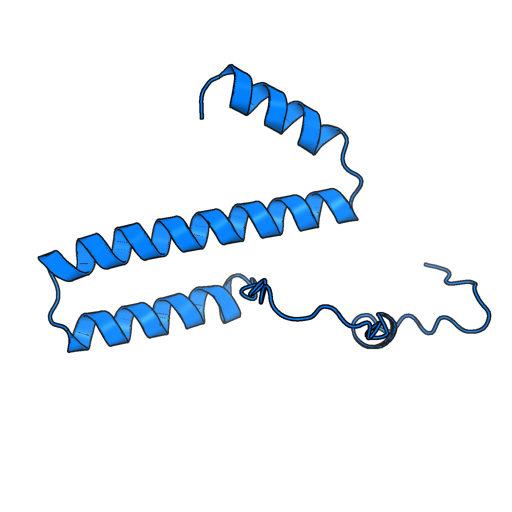.00 46.88 88 SER A CA 1
ATOM 718 C C . SER A 1 88 ? 4.860 -24.759 -14.412 1.00 46.88 88 SER A C 1
ATOM 720 O O . SER A 1 88 ? 4.035 -24.933 -15.312 1.00 46.88 88 SER A O 1
ATOM 722 N N . ALA A 1 89 ? 4.504 -24.852 -13.125 1.00 47.47 89 ALA A N 1
ATOM 723 C CA . ALA A 1 89 ? 3.174 -25.315 -12.709 1.00 47.47 89 ALA A CA 1
ATOM 724 C C . ALA A 1 89 ? 2.096 -24.211 -12.645 1.00 47.47 89 ALA A C 1
ATOM 726 O O . ALA A 1 89 ? 0.906 -24.523 -12.685 1.00 47.47 89 ALA A O 1
ATOM 727 N N . VAL A 1 90 ? 2.480 -22.932 -12.539 1.00 49.16 90 VAL A N 1
ATOM 728 C CA . VAL A 1 90 ? 1.530 -21.817 -12.308 1.00 49.16 90 VAL A CA 1
ATOM 729 C C . VAL A 1 90 ? 1.048 -21.181 -13.615 1.00 49.16 90 VAL A C 1
ATOM 731 O O . VAL A 1 90 ? -0.104 -20.765 -13.726 1.00 49.16 90 VAL A O 1
ATOM 734 N N . TYR A 1 91 ? 1.896 -21.173 -14.638 1.00 48.62 91 TYR A N 1
ATOM 735 C CA . TYR A 1 91 ? 1.558 -20.755 -15.994 1.00 48.62 91 TYR A CA 1
ATOM 736 C C . TYR A 1 91 ? 1.902 -21.937 -16.877 1.00 48.62 91 TYR A C 1
ATOM 738 O O . TYR A 1 91 ? 3.086 -22.158 -17.069 1.00 48.62 91 TYR A O 1
ATOM 746 N N . GLY A 1 92 ? 0.915 -22.717 -17.332 1.00 49.00 92 GLY A N 1
ATOM 747 C CA . GLY A 1 92 ? 1.095 -24.000 -18.033 1.00 49.00 92 GLY A CA 1
ATOM 748 C C . GLY A 1 92 ? 1.960 -23.940 -19.299 1.00 49.00 92 GLY A C 1
ATOM 749 O O . GLY A 1 92 ? 1.468 -24.099 -20.412 1.00 49.00 92 GLY A O 1
ATOM 750 N N . VAL A 1 93 ? 3.255 -23.728 -19.114 1.00 53.44 93 VAL A N 1
ATOM 751 C CA . VAL A 1 93 ? 4.296 -23.628 -20.121 1.00 53.44 93 VAL A CA 1
ATOM 752 C C . VAL A 1 93 ? 5.154 -24.861 -19.903 1.00 53.44 93 VAL A C 1
ATOM 754 O O . VAL A 1 93 ? 6.046 -24.901 -19.056 1.00 53.44 93 VAL A O 1
ATOM 757 N N . ASP A 1 94 ? 4.809 -25.914 -20.638 1.00 54.12 94 ASP A N 1
ATOM 758 C CA . ASP A 1 94 ? 5.486 -27.204 -20.562 1.00 54.12 94 ASP A CA 1
ATOM 759 C C . ASP A 1 94 ? 6.828 -27.105 -21.306 1.00 54.12 94 ASP A C 1
ATOM 761 O O . ASP A 1 94 ? 6.948 -27.363 -22.506 1.00 54.12 94 ASP A O 1
ATOM 765 N N . CYS A 1 95 ? 7.857 -26.648 -20.594 1.00 57.72 95 CYS A N 1
ATOM 766 C CA . CYS A 1 95 ? 9.208 -26.522 -21.122 1.00 57.72 95 CYS A CA 1
ATOM 767 C C . CYS A 1 95 ? 9.928 -27.875 -21.089 1.00 57.72 95 CYS A C 1
ATOM 769 O O . CYS A 1 95 ? 10.718 -28.159 -20.187 1.00 57.72 95 CYS A O 1
ATOM 771 N N . ARG A 1 96 ? 9.730 -28.713 -22.111 1.00 51.09 96 ARG A N 1
ATOM 772 C CA . ARG A 1 96 ? 10.592 -29.889 -22.319 1.00 51.09 96 ARG A CA 1
ATOM 773 C C . ARG A 1 96 ? 11.817 -29.543 -23.161 1.00 51.09 96 ARG A C 1
ATOM 775 O O . ARG A 1 96 ? 11.713 -28.938 -24.220 1.00 51.09 96 ARG A O 1
ATOM 782 N N . ASN A 1 97 ? 12.985 -30.003 -22.708 1.00 48.75 97 ASN A N 1
ATOM 783 C CA . ASN A 1 97 ? 14.281 -29.895 -23.398 1.00 48.75 97 ASN A CA 1
ATOM 784 C C . ASN A 1 97 ? 14.788 -28.463 -23.651 1.00 48.75 97 ASN A C 1
ATOM 786 O O . ASN A 1 97 ? 15.376 -28.177 -24.695 1.00 48.75 97 ASN A O 1
ATOM 790 N N . GLY A 1 98 ? 14.621 -27.572 -22.668 1.00 53.12 98 GLY A N 1
ATOM 791 C CA . GLY A 1 98 ? 15.375 -26.313 -22.608 1.00 53.12 98 GLY A CA 1
ATOM 792 C C . GLY A 1 98 ? 15.031 -25.291 -23.693 1.00 53.12 98 GLY A C 1
ATOM 793 O O . GLY A 1 98 ? 15.828 -24.393 -23.960 1.00 53.12 98 GLY A O 1
ATOM 794 N N . ARG A 1 99 ? 13.860 -25.412 -24.326 1.00 49.94 99 ARG A N 1
ATOM 795 C CA . ARG A 1 99 ? 13.325 -24.397 -25.232 1.00 49.94 99 ARG A CA 1
ATOM 796 C C . ARG A 1 99 ? 11.852 -24.174 -24.915 1.00 49.94 99 ARG A C 1
ATOM 798 O O . ARG A 1 99 ? 11.027 -25.038 -25.180 1.00 49.94 99 ARG A O 1
ATOM 805 N N . CYS A 1 100 ? 11.560 -23.027 -24.314 1.00 56.25 100 CYS A N 1
ATOM 806 C CA . CYS A 1 100 ? 10.202 -22.541 -24.120 1.00 56.25 100 CYS A CA 1
ATOM 807 C C . CYS A 1 100 ? 9.920 -21.569 -25.272 1.00 56.25 100 CYS A C 1
ATOM 809 O O . CYS A 1 100 ? 10.611 -20.555 -25.396 1.00 56.25 100 CYS A O 1
ATOM 811 N N . GLU A 1 101 ? 8.980 -21.909 -26.147 1.00 53.12 101 GLU A N 1
ATOM 812 C CA . GLU A 1 101 ? 8.449 -20.974 -27.143 1.00 53.12 101 GLU A CA 1
ATOM 813 C C . GLU A 1 101 ? 7.171 -20.331 -26.583 1.00 53.12 101 GLU A C 1
ATOM 815 O O . GLU A 1 101 ? 6.455 -20.963 -25.804 1.00 53.12 101 GLU A O 1
ATOM 820 N N . PHE A 1 102 ? 6.965 -19.055 -26.919 1.00 53.94 102 PHE A N 1
ATOM 821 C CA . PHE A 1 102 ? 5.860 -18.211 -26.450 1.00 53.94 102 PHE A CA 1
ATOM 822 C C . PHE A 1 102 ? 4.542 -18.515 -27.164 1.00 53.94 102 PHE A C 1
ATOM 824 O O . PHE A 1 102 ? 4.589 -18.782 -28.387 1.00 53.94 102 PHE A O 1
#

Foldseek 3Di:
DDPVVVVVVVVVLVPDDPVVNVVVVLVVVLVVLVVVLVVVLVVCVVPHDPVVSVVVVVVSVVCVCPVVVRDNPPPPVDDPDDDDPPPCPPPVQPDDPNDGDD